Protein AF-A0A212LQR0-F1 (afdb_monomer_lite)

Organism: NCBI:txid442121

Sequence (112 aa):
MSNFKFKLGAIVALTHSPETGEVIGRAEYTTTENNYLVRYRAGDGRQTEAWWGESAIRAAGEQPSDAAAAYVGEAAFVGEPLKACSPVRIVILDTLGDLNDILSKASPLPTA

Structure (mmCIF, N/CA/C/O backbone):
data_AF-A0A212LQR0-F1
#
_entry.id   AF-A0A212LQR0-F1
#
loop_
_atom_site.group_PDB
_atom_site.id
_atom_site.type_symbol
_atom_site.label_atom_id
_atom_site.label_alt_id
_atom_site.label_comp_id
_atom_site.label_asym_id
_atom_site.label_entity_id
_atom_site.label_seq_id
_atom_site.pdbx_PDB_ins_code
_atom_site.Cartn_x
_atom_site.Cartn_y
_atom_site.Cartn_z
_atom_site.occupancy
_atom_site.B_iso_or_equiv
_atom_site.auth_seq_id
_atom_site.auth_comp_id
_atom_site.auth_asym_id
_atom_site.auth_atom_id
_atom_site.pdbx_PDB_model_num
ATOM 1 N N . MET A 1 1 ? -18.940 3.841 11.036 1.00 51.72 1 MET A N 1
ATOM 2 C CA . MET A 1 1 ? -18.099 2.730 10.548 1.00 51.72 1 MET A CA 1
ATOM 3 C C . MET A 1 1 ? -17.258 3.277 9.419 1.00 51.72 1 MET A C 1
ATOM 5 O O . MET A 1 1 ? -17.825 3.707 8.422 1.00 51.72 1 MET A O 1
ATOM 9 N N . SER A 1 2 ? -15.948 3.340 9.614 1.00 63.47 2 SER A N 1
ATOM 10 C CA . SER A 1 2 ? -15.001 3.837 8.618 1.00 63.47 2 SER A CA 1
ATOM 11 C C . SER A 1 2 ? -15.000 2.877 7.424 1.00 63.47 2 SER A C 1
ATOM 13 O O . SER A 1 2 ? -14.742 1.682 7.580 1.00 63.47 2 SER A O 1
ATOM 15 N N . ASN A 1 3 ? -15.404 3.367 6.250 1.00 81.00 3 ASN A N 1
ATOM 16 C CA . ASN A 1 3 ? -15.446 2.567 5.030 1.00 81.00 3 ASN A CA 1
ATOM 17 C C . ASN A 1 3 ? -14.027 2.505 4.449 1.00 81.00 3 ASN A C 1
ATOM 19 O O . ASN A 1 3 ? -13.437 3.543 4.160 1.00 81.00 3 ASN A O 1
ATOM 23 N N . PHE A 1 4 ? -13.466 1.302 4.337 1.00 85.81 4 PHE A N 1
ATOM 24 C CA . PHE A 1 4 ? -12.139 1.089 3.764 1.00 85.81 4 PHE A CA 1
ATOM 25 C C . PHE A 1 4 ? -12.264 0.789 2.273 1.00 85.81 4 PHE A C 1
ATOM 27 O O . PHE A 1 4 ? -12.995 -0.125 1.885 1.00 85.81 4 PHE A O 1
ATOM 34 N N . LYS A 1 5 ? -11.496 1.505 1.448 1.00 88.19 5 LYS A N 1
ATOM 35 C CA . LYS A 1 5 ? -11.446 1.298 -0.004 1.00 88.19 5 LYS A CA 1
ATOM 36 C C . LYS A 1 5 ? -10.827 -0.051 -0.377 1.00 88.19 5 LYS A C 1
ATOM 38 O O . LYS A 1 5 ? -11.277 -0.699 -1.320 1.00 88.19 5 LYS A O 1
ATOM 43 N N . PHE A 1 6 ? -9.826 -0.494 0.386 1.00 90.00 6 PHE A N 1
ATOM 44 C CA . PHE A 1 6 ? -9.109 -1.747 0.147 1.00 90.00 6 PHE A CA 1
ATOM 45 C C . PHE A 1 6 ? -9.376 -2.780 1.246 1.00 90.00 6 PHE A C 1
ATOM 47 O O . PHE A 1 6 ? -9.472 -2.459 2.434 1.00 90.00 6 PHE A O 1
ATOM 54 N N . LYS A 1 7 ? -9.496 -4.049 0.839 1.00 91.25 7 LYS A N 1
ATOM 55 C CA . LYS A 1 7 ? -9.653 -5.193 1.748 1.00 91.25 7 LYS A CA 1
ATOM 56 C C . LYS A 1 7 ? -8.284 -5.731 2.178 1.00 91.25 7 LYS A C 1
ATOM 58 O O . LYS A 1 7 ? -7.300 -5.572 1.463 1.00 91.25 7 LYS A O 1
ATOM 63 N N . LEU A 1 8 ? -8.238 -6.410 3.324 1.00 92.12 8 LEU A N 1
ATOM 64 C CA . LEU A 1 8 ? -7.068 -7.202 3.717 1.00 92.12 8 LEU A CA 1
ATOM 65 C C . LEU A 1 8 ? -6.861 -8.339 2.704 1.00 92.12 8 LEU A C 1
ATOM 67 O O . LEU A 1 8 ? -7.837 -8.947 2.262 1.00 92.12 8 LEU A O 1
ATOM 71 N N . GLY A 1 9 ? -5.613 -8.590 2.325 1.00 91.19 9 GLY A N 1
ATOM 72 C CA . GLY A 1 9 ? -5.231 -9.525 1.265 1.00 91.19 9 GLY A CA 1
ATOM 73 C C . GLY A 1 9 ? -5.446 -8.997 -0.156 1.00 91.19 9 GLY A C 1
ATOM 74 O O . GLY A 1 9 ? -5.245 -9.728 -1.123 1.00 91.19 9 GLY A O 1
ATOM 75 N N . ALA A 1 10 ? -5.882 -7.743 -0.323 1.00 92.00 10 ALA A N 1
ATOM 76 C CA . ALA A 1 10 ? -5.984 -7.148 -1.649 1.00 92.00 10 ALA A CA 1
ATOM 77 C C . ALA A 1 10 ? -4.590 -6.849 -2.211 1.00 92.00 10 ALA A C 1
ATOM 79 O O . ALA A 1 10 ? -3.717 -6.339 -1.502 1.00 92.00 10 ALA A O 1
ATOM 80 N N . ILE A 1 11 ? -4.417 -7.119 -3.503 1.00 92.19 11 ILE A N 1
ATOM 81 C CA . ILE A 1 11 ? -3.213 -6.750 -4.241 1.00 92.19 11 ILE A CA 1
ATOM 82 C C . ILE A 1 11 ? -3.341 -5.293 -4.688 1.00 92.19 11 ILE A C 1
ATOM 84 O O . ILE A 1 11 ? -4.300 -4.909 -5.364 1.00 92.19 11 ILE A O 1
ATOM 88 N N . VAL A 1 12 ? -2.371 -4.478 -4.294 1.00 92.69 12 VAL A N 1
ATOM 89 C CA . VAL A 1 12 ? -2.312 -3.043 -4.574 1.00 92.69 12 VAL A CA 1
ATOM 90 C C . VAL A 1 12 ? -0.973 -2.696 -5.206 1.00 92.69 12 VAL A C 1
ATOM 92 O O . VAL A 1 12 ? 0.041 -3.336 -4.937 1.00 92.69 12 VAL A O 1
ATOM 95 N N . ALA A 1 13 ? -0.962 -1.677 -6.052 1.00 91.50 13 ALA A N 1
ATOM 96 C CA . ALA A 1 13 ? 0.261 -1.097 -6.587 1.00 91.50 13 ALA A CA 1
ATOM 97 C C . ALA A 1 13 ? 0.503 0.268 -5.945 1.00 91.50 13 ALA A C 1
ATOM 99 O O . ALA A 1 13 ? -0.446 0.982 -5.612 1.00 91.50 13 ALA A O 1
ATOM 100 N N . LEU A 1 14 ? 1.767 0.641 -5.773 1.00 89.88 14 LEU A N 1
ATOM 101 C CA . LEU A 1 14 ? 2.109 1.979 -5.302 1.00 89.88 14 LEU A CA 1
ATOM 102 C C . LEU A 1 14 ? 1.932 2.999 -6.431 1.00 89.88 14 LEU A C 1
ATOM 104 O O . LEU A 1 14 ? 2.189 2.709 -7.597 1.00 89.88 14 LEU A O 1
ATOM 108 N N . THR A 1 15 ? 1.512 4.221 -6.102 1.00 87.81 15 THR A N 1
ATOM 109 C CA . THR A 1 15 ? 1.285 5.259 -7.121 1.00 87.81 15 THR A CA 1
ATOM 110 C C . THR A 1 15 ? 2.593 5.684 -7.797 1.00 87.81 15 THR A C 1
ATOM 112 O O . THR A 1 15 ? 2.661 5.754 -9.024 1.00 87.81 15 THR A O 1
ATOM 115 N N . HIS A 1 16 ? 3.647 5.905 -7.008 1.00 83.38 16 HIS A N 1
ATOM 116 C CA . HIS A 1 16 ? 4.942 6.421 -7.476 1.00 83.38 16 HIS A CA 1
ATOM 117 C C . HIS A 1 16 ? 5.962 5.345 -7.848 1.00 83.38 16 HIS A C 1
ATOM 119 O O . HIS A 1 16 ? 7.034 5.667 -8.350 1.00 83.38 16 HIS A O 1
ATOM 125 N N . SER A 1 17 ? 5.645 4.081 -7.589 1.00 82.00 17 SER A N 1
ATOM 126 C CA . SER A 1 17 ? 6.556 2.967 -7.805 1.00 82.00 17 SER A CA 1
ATOM 127 C C . SER A 1 17 ? 5.876 1.911 -8.679 1.00 82.00 17 SER A C 1
ATOM 129 O O . SER A 1 17 ? 4.667 1.704 -8.557 1.00 82.00 17 SER A O 1
ATOM 131 N N . PRO A 1 18 ? 6.605 1.223 -9.573 1.00 82.31 18 PRO A N 1
ATOM 132 C CA . PRO A 1 18 ? 6.072 0.068 -10.296 1.00 82.31 18 PRO A CA 1
ATOM 133 C C . PRO A 1 18 ? 5.884 -1.162 -9.387 1.00 82.31 18 PRO A C 1
ATOM 135 O O . PRO A 1 18 ? 5.487 -2.231 -9.849 1.00 82.31 18 PRO A O 1
ATOM 138 N N . GLU A 1 19 ? 6.178 -1.034 -8.095 1.00 87.00 19 GLU A N 1
ATOM 139 C CA . GLU A 1 19 ? 6.042 -2.094 -7.108 1.00 87.00 19 GLU A CA 1
ATOM 140 C C . GLU A 1 19 ? 4.573 -2.436 -6.838 1.00 87.00 19 GLU A C 1
ATOM 142 O O . GLU A 1 19 ? 3.697 -1.578 -6.693 1.00 87.00 19 GLU A O 1
ATOM 147 N N . THR A 1 20 ? 4.326 -3.739 -6.744 1.00 90.25 20 THR A N 1
ATOM 148 C CA . THR A 1 20 ? 3.036 -4.312 -6.369 1.00 90.25 20 THR A CA 1
ATOM 149 C C . THR A 1 20 ? 3.205 -5.065 -5.055 1.00 90.25 20 THR A C 1
ATOM 151 O O . THR A 1 20 ? 4.231 -5.712 -4.825 1.00 90.25 20 THR A O 1
ATOM 154 N N . GLY A 1 21 ? 2.210 -4.965 -4.184 1.00 92.38 21 GLY A N 1
ATOM 155 C CA . GLY A 1 21 ? 2.215 -5.570 -2.863 1.00 92.38 21 GLY A CA 1
ATOM 156 C C . GLY A 1 21 ? 0.835 -6.007 -2.405 1.00 92.38 21 GLY A C 1
ATOM 157 O O . GLY A 1 21 ? -0.167 -5.828 -3.094 1.00 92.38 21 GLY A O 1
ATOM 158 N N . GLU A 1 22 ? 0.799 -6.586 -1.215 1.00 94.56 22 GLU A N 1
ATOM 159 C CA . GLU A 1 22 ? -0.410 -7.083 -0.568 1.00 94.56 22 GLU A CA 1
ATOM 160 C C . GLU A 1 22 ? -0.720 -6.254 0.679 1.00 94.56 22 GLU A C 1
ATOM 162 O O . GLU A 1 22 ? 0.170 -5.958 1.482 1.00 94.56 22 GLU A O 1
ATOM 167 N N . VAL A 1 23 ? -1.990 -5.892 0.861 1.00 95.00 23 VAL A N 1
ATOM 168 C CA . VAL A 1 23 ? -2.458 -5.203 2.067 1.00 95.00 23 VAL A CA 1
ATOM 169 C C . VAL A 1 23 ? -2.587 -6.200 3.216 1.00 95.00 23 VAL A C 1
ATOM 171 O O . VAL A 1 23 ? -3.512 -7.008 3.250 1.00 95.00 23 VAL A O 1
ATOM 174 N N . ILE A 1 24 ? -1.700 -6.105 4.200 1.00 95.19 24 ILE A N 1
ATOM 175 C CA . ILE A 1 24 ? -1.673 -6.986 5.376 1.00 95.19 24 ILE A CA 1
ATOM 176 C C . ILE A 1 24 ? -2.297 -6.345 6.623 1.00 95.19 24 ILE A C 1
ATOM 178 O O . ILE A 1 24 ? -2.594 -7.037 7.594 1.00 95.19 24 ILE A O 1
ATOM 182 N N . GLY A 1 25 ? -2.533 -5.032 6.605 1.00 93.00 25 GLY A N 1
ATOM 183 C CA . GLY A 1 25 ? -3.101 -4.300 7.735 1.00 93.00 25 GLY A CA 1
ATOM 184 C C . GLY A 1 25 ? -3.848 -3.042 7.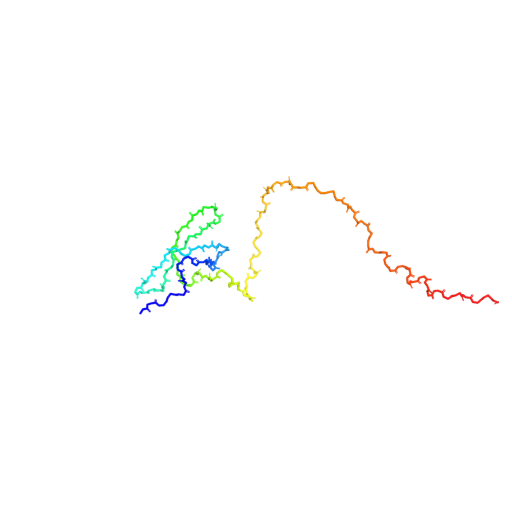312 1.00 93.00 25 GLY A C 1
ATOM 185 O O . GLY A 1 25 ? -3.622 -2.500 6.232 1.00 93.00 25 GLY A O 1
ATOM 186 N N . ARG A 1 26 ? -4.745 -2.578 8.182 1.00 93.50 26 ARG A N 1
ATOM 187 C CA . ARG A 1 26 ? -5.508 -1.334 8.023 1.00 93.50 26 ARG A CA 1
ATOM 188 C C . ARG A 1 26 ? -5.541 -0.593 9.352 1.00 93.50 26 ARG A C 1
ATOM 190 O O . ARG A 1 26 ? -5.745 -1.221 10.390 1.00 93.50 26 ARG A O 1
ATOM 197 N N . ALA A 1 27 ? -5.351 0.715 9.306 1.00 90.12 27 ALA A N 1
ATOM 198 C CA . ALA A 1 27 ? -5.395 1.584 10.468 1.00 90.12 27 ALA A CA 1
ATOM 199 C C . ALA A 1 27 ? -6.214 2.830 10.134 1.00 90.12 27 ALA A C 1
ATOM 201 O O . ALA A 1 27 ? -6.055 3.427 9.068 1.00 90.12 27 ALA A O 1
ATOM 202 N N . GLU A 1 28 ? -7.101 3.202 11.051 1.00 88.00 28 GLU A N 1
ATOM 203 C CA . GLU A 1 28 ? -7.815 4.472 11.003 1.00 88.00 28 GLU A CA 1
ATOM 204 C C . GLU A 1 28 ? -7.110 5.486 11.902 1.00 88.00 28 GLU A C 1
ATOM 206 O O . GLU A 1 28 ? -6.582 5.140 12.962 1.00 88.00 28 GLU A O 1
ATOM 211 N N . TYR A 1 29 ? -7.098 6.739 11.465 1.00 85.25 29 TYR A N 1
ATOM 212 C CA . TYR A 1 29 ? -6.491 7.842 12.194 1.00 85.25 29 TYR A CA 1
ATOM 213 C C . TYR A 1 29 ? -7.530 8.937 12.403 1.00 85.25 29 TYR A C 1
ATOM 215 O O . TYR A 1 29 ? -8.370 9.189 11.547 1.00 85.25 29 TYR A O 1
ATOM 223 N N . THR A 1 30 ? -7.459 9.626 13.540 1.00 83.81 30 THR A N 1
ATOM 224 C CA . THR A 1 30 ? -8.410 10.697 13.876 1.00 83.81 30 THR A CA 1
ATOM 225 C C . THR A 1 30 ? -8.216 11.950 13.015 1.00 83.81 30 THR A C 1
ATOM 227 O O . THR A 1 30 ? -9.151 12.720 12.821 1.00 83.81 30 THR A O 1
ATOM 230 N N . THR A 1 31 ? -6.996 12.178 12.525 1.00 84.06 31 THR A N 1
ATOM 231 C CA . THR A 1 31 ? -6.574 13.424 11.859 1.00 84.06 31 THR A CA 1
ATOM 232 C C . THR A 1 31 ? -6.112 13.231 10.416 1.00 84.06 31 THR A C 1
ATOM 234 O O . THR A 1 31 ? -5.749 14.208 9.767 1.00 84.06 31 THR A O 1
ATOM 237 N N . THR A 1 32 ? -6.086 11.991 9.923 1.00 83.62 32 THR A N 1
ATOM 238 C CA . THR A 1 32 ? -5.477 11.621 8.637 1.00 83.62 32 THR A CA 1
ATOM 239 C C . THR A 1 32 ? -6.366 10.617 7.905 1.00 83.62 32 THR A C 1
ATOM 241 O O . THR A 1 32 ? -7.257 10.018 8.506 1.00 83.62 32 THR A O 1
ATOM 244 N N . GLU A 1 33 ? -6.128 10.444 6.605 1.00 88.25 33 GLU A N 1
ATOM 245 C CA . GLU A 1 33 ? -6.723 9.365 5.817 1.00 88.25 33 GLU A CA 1
ATOM 246 C C . GLU A 1 33 ? -6.408 7.972 6.389 1.00 88.25 33 GLU A C 1
ATOM 248 O O . GLU A 1 33 ? -5.499 7.785 7.204 1.00 88.25 33 GLU A O 1
ATOM 253 N N . ASN A 1 34 ? -7.186 6.980 5.958 1.00 90.44 34 ASN A N 1
ATOM 254 C CA . ASN A 1 34 ? -6.952 5.592 6.329 1.00 90.44 34 ASN A CA 1
ATOM 255 C C . ASN A 1 34 ? -5.602 5.142 5.767 1.00 90.44 34 ASN A C 1
ATOM 257 O O . ASN A 1 34 ? -5.352 5.294 4.568 1.00 90.44 34 ASN A O 1
ATOM 261 N N . ASN A 1 35 ? -4.773 4.528 6.613 1.00 92.81 35 ASN A N 1
ATOM 262 C CA . ASN A 1 35 ? -3.527 3.930 6.150 1.00 92.81 35 ASN A CA 1
ATOM 263 C C . ASN A 1 35 ? -3.660 2.417 6.043 1.00 92.81 35 ASN A C 1
ATOM 265 O O . ASN A 1 35 ? -4.361 1.747 6.810 1.00 92.81 35 ASN A O 1
ATOM 269 N N . TYR A 1 36 ? -2.897 1.877 5.109 1.00 94.56 36 TYR A N 1
ATOM 270 C CA . TYR A 1 36 ? -2.837 0.470 4.786 1.00 94.56 36 TYR A CA 1
ATOM 271 C C . TYR A 1 36 ? -1.388 0.009 4.920 1.00 94.56 36 TYR A C 1
ATOM 273 O O . TYR A 1 36 ? -0.467 0.649 4.413 1.00 94.56 36 TYR A O 1
ATOM 281 N N . LEU A 1 37 ? -1.176 -1.096 5.629 1.00 95.19 37 LEU A N 1
ATOM 282 C CA . LEU A 1 37 ? 0.132 -1.728 5.724 1.00 95.19 37 LEU A CA 1
ATOM 283 C C . LEU A 1 37 ? 0.293 -2.619 4.502 1.00 95.19 37 LEU A C 1
ATOM 285 O O . LEU A 1 37 ? -0.445 -3.595 4.355 1.00 95.19 37 LEU A O 1
ATOM 289 N N . VAL A 1 38 ? 1.235 -2.272 3.633 1.00 94.62 38 VAL A N 1
ATOM 290 C CA . VAL A 1 38 ? 1.494 -3.012 2.400 1.00 94.62 38 VAL A CA 1
ATOM 291 C C . VAL A 1 38 ? 2.818 -3.740 2.533 1.00 94.62 38 VAL A C 1
ATOM 293 O O . VAL A 1 38 ? 3.842 -3.137 2.857 1.00 94.62 38 VAL A O 1
ATOM 296 N N . ARG A 1 39 ? 2.790 -5.040 2.250 1.00 94.38 39 ARG A N 1
ATOM 297 C CA . ARG A 1 39 ? 3.978 -5.872 2.083 1.00 94.38 39 ARG A CA 1
ATOM 298 C C . ARG A 1 39 ? 4.294 -5.957 0.600 1.00 94.38 39 ARG A C 1
ATOM 300 O O . ARG A 1 39 ? 3.492 -6.470 -0.177 1.00 94.38 39 ARG A O 1
ATOM 307 N N . TYR A 1 40 ? 5.454 -5.458 0.207 1.00 93.12 40 TYR A N 1
ATOM 308 C CA . TYR A 1 40 ? 5.875 -5.407 -1.189 1.00 93.12 40 TYR A CA 1
ATOM 309 C C . TYR A 1 40 ? 7.363 -5.724 -1.308 1.00 93.12 40 TYR A C 1
ATOM 311 O O . TYR A 1 40 ? 8.113 -5.724 -0.328 1.00 93.12 40 TYR A O 1
ATOM 319 N N . ARG A 1 41 ? 7.792 -6.053 -2.525 1.00 90.50 41 ARG A N 1
ATOM 320 C CA . ARG A 1 41 ? 9.209 -6.224 -2.830 1.00 90.50 41 ARG A CA 1
ATOM 321 C C . ARG A 1 41 ? 9.749 -4.880 -3.290 1.00 90.50 41 ARG A C 1
ATOM 323 O O . ARG A 1 41 ? 9.294 -4.382 -4.313 1.00 90.50 41 ARG A O 1
ATOM 330 N N . ALA A 1 42 ? 10.687 -4.320 -2.537 1.00 87.94 42 ALA A N 1
ATOM 331 C CA . ALA A 1 42 ? 11.353 -3.088 -2.928 1.00 87.94 42 ALA A CA 1
ATOM 332 C C . ALA A 1 42 ? 12.231 -3.317 -4.175 1.00 87.94 42 ALA A C 1
ATOM 334 O O . ALA A 1 42 ? 12.654 -4.448 -4.432 1.00 87.94 42 ALA A O 1
ATOM 335 N N . GLY A 1 43 ? 12.588 -2.255 -4.900 1.00 84.88 43 GLY A N 1
ATOM 336 C CA . GLY A 1 43 ? 13.529 -2.307 -6.030 1.00 84.88 43 GLY A CA 1
ATOM 337 C C . GLY A 1 43 ? 14.902 -2.916 -5.693 1.00 84.88 43 GLY A C 1
ATOM 338 O O . GLY A 1 43 ? 15.541 -3.499 -6.561 1.00 84.88 43 GLY A O 1
ATOM 339 N N . ASP A 1 44 ? 15.312 -2.886 -4.419 1.00 85.12 44 ASP A N 1
ATOM 340 C CA . ASP A 1 44 ? 16.510 -3.571 -3.885 1.00 85.12 44 ASP A CA 1
ATOM 341 C C . ASP A 1 44 ? 16.369 -5.113 -3.868 1.00 85.12 44 ASP A C 1
ATOM 343 O O . ASP A 1 44 ? 17.288 -5.854 -3.532 1.00 85.12 44 ASP A O 1
ATOM 347 N N . GLY A 1 45 ? 15.182 -5.626 -4.192 1.00 86.25 45 GLY A N 1
ATOM 348 C CA . GLY A 1 45 ? 14.859 -7.046 -4.206 1.00 86.25 45 GLY A CA 1
ATOM 349 C C . GLY A 1 45 ? 14.475 -7.620 -2.841 1.00 86.25 45 GLY A C 1
ATOM 350 O O . GLY A 1 45 ? 14.087 -8.789 -2.787 1.00 86.25 45 GLY A O 1
ATOM 351 N N . ARG A 1 46 ? 14.533 -6.820 -1.770 1.00 89.62 46 ARG A N 1
ATOM 352 C CA . ARG A 1 46 ? 14.143 -7.196 -0.403 1.00 89.62 46 ARG A CA 1
ATOM 353 C C . ARG A 1 46 ? 12.638 -7.075 -0.177 1.00 89.62 46 ARG A C 1
ATOM 355 O O . ARG A 1 46 ? 11.970 -6.229 -0.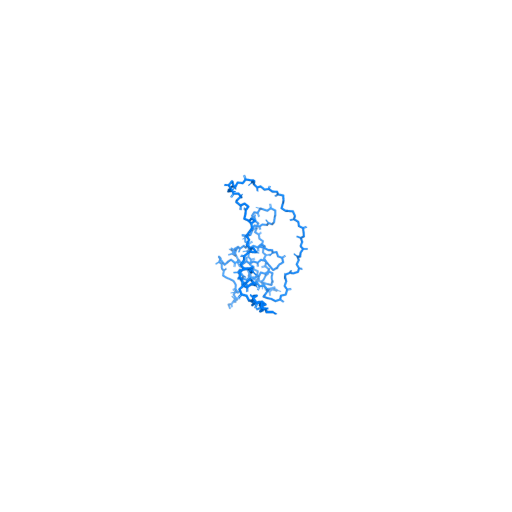770 1.00 89.62 46 ARG A O 1
ATOM 362 N N . GLN A 1 47 ? 12.117 -7.927 0.701 1.00 91.44 47 GLN A N 1
ATOM 363 C CA . GLN A 1 47 ? 10.744 -7.828 1.182 1.00 91.44 47 GLN A CA 1
ATOM 364 C C . GLN A 1 47 ? 10.674 -6.761 2.275 1.00 91.44 47 GLN A C 1
ATOM 366 O O . GLN A 1 47 ? 11.369 -6.866 3.284 1.00 91.44 47 GLN A O 1
ATOM 371 N N . THR A 1 48 ? 9.831 -5.757 2.058 1.00 92.31 48 THR A N 1
ATOM 372 C CA . THR A 1 48 ? 9.633 -4.635 2.976 1.00 92.31 48 THR A CA 1
ATOM 373 C C . THR A 1 48 ? 8.149 -4.482 3.284 1.00 92.31 48 THR A C 1
ATOM 375 O O . THR A 1 48 ? 7.279 -4.818 2.477 1.00 92.31 48 THR A O 1
ATOM 378 N N . GLU A 1 49 ? 7.860 -3.974 4.476 1.00 94.50 49 GLU A N 1
ATOM 379 C CA . GLU A 1 49 ? 6.512 -3.688 4.951 1.00 94.50 49 GLU A CA 1
ATOM 380 C C . GLU A 1 49 ? 6.465 -2.232 5.399 1.00 94.50 49 GLU A C 1
ATOM 382 O O . GLU A 1 49 ? 7.274 -1.814 6.229 1.00 94.50 49 GLU A O 1
ATOM 387 N N . ALA A 1 50 ? 5.544 -1.451 4.839 1.00 93.75 50 ALA A N 1
ATOM 388 C CA . ALA A 1 50 ? 5.409 -0.041 5.185 1.00 93.75 50 ALA A CA 1
ATOM 389 C C . ALA A 1 50 ? 3.946 0.406 5.164 1.00 93.75 50 ALA A C 1
ATOM 391 O O . ALA A 1 50 ? 3.117 -0.136 4.426 1.00 93.75 50 ALA A O 1
ATOM 392 N N . TRP A 1 51 ? 3.638 1.393 6.004 1.00 94.06 51 TRP A N 1
ATOM 393 C CA . TRP A 1 51 ? 2.325 2.022 6.054 1.00 94.06 51 TRP A CA 1
ATOM 394 C C . TRP A 1 51 ? 2.219 3.098 4.980 1.00 94.06 51 TRP A C 1
ATOM 396 O O . TRP A 1 51 ? 3.040 4.012 4.932 1.00 94.06 51 TRP A O 1
ATOM 406 N N . TRP A 1 52 ? 1.175 3.002 4.164 1.00 93.12 52 TRP A N 1
ATOM 407 C CA . TRP A 1 52 ? 0.867 3.944 3.096 1.00 93.12 52 TRP A CA 1
ATOM 408 C C . TRP A 1 52 ? -0.536 4.511 3.275 1.00 93.12 52 TRP A C 1
ATOM 410 O O . TRP A 1 52 ? -1.452 3.783 3.657 1.00 93.12 52 TRP A O 1
ATOM 420 N N . GLY A 1 53 ? -0.702 5.801 2.992 1.00 92.19 53 GLY A N 1
ATOM 421 C CA . GLY A 1 53 ? -2.021 6.430 2.935 1.00 92.19 53 GLY A CA 1
ATOM 422 C C . GLY A 1 53 ? -2.832 5.941 1.738 1.00 92.19 53 GLY A C 1
ATOM 423 O O . GLY A 1 53 ? -2.273 5.433 0.762 1.00 92.19 53 GLY A O 1
ATOM 424 N N . GLU A 1 54 ? -4.153 6.106 1.801 1.00 89.94 54 GLU A N 1
ATOM 425 C CA . GLU A 1 54 ? -5.065 5.736 0.713 1.00 89.94 54 GLU A CA 1
ATOM 426 C C . GLU A 1 54 ? -4.688 6.387 -0.626 1.00 89.94 54 GLU A C 1
ATOM 428 O O . GLU A 1 54 ? -4.795 5.749 -1.673 1.00 89.94 54 GLU A O 1
ATOM 433 N N . SER A 1 55 ? -4.199 7.627 -0.590 1.00 89.94 55 SER A N 1
ATOM 434 C CA . SER A 1 55 ? -3.731 8.377 -1.760 1.00 89.94 55 SER A CA 1
ATOM 435 C C . SER A 1 55 ? -2.485 7.785 -2.445 1.00 89.94 55 SER A C 1
ATOM 437 O O . SER A 1 55 ? -2.291 7.947 -3.654 1.00 89.94 55 SER A O 1
ATOM 439 N N . ALA A 1 56 ? -1.640 7.069 -1.698 1.00 90.25 56 ALA A N 1
ATOM 440 C CA . ALA A 1 56 ? -0.365 6.539 -2.183 1.00 90.25 56 ALA A CA 1
ATOM 441 C C . ALA A 1 56 ? -0.482 5.148 -2.836 1.00 90.25 56 ALA A C 1
ATOM 443 O O . ALA A 1 56 ? 0.500 4.653 -3.401 1.00 90.25 56 ALA A O 1
ATOM 444 N N . ILE A 1 57 ? -1.662 4.523 -2.771 1.00 91.56 57 ILE A N 1
ATOM 445 C CA . ILE A 1 57 ? -1.921 3.182 -3.300 1.00 91.56 57 ILE A CA 1
ATOM 446 C C . ILE A 1 57 ? -3.055 3.179 -4.329 1.00 91.56 57 ILE A C 1
ATOM 448 O O . ILE A 1 57 ? -4.048 3.899 -4.223 1.00 91.56 57 ILE A O 1
ATOM 452 N N . ARG A 1 58 ? -2.933 2.303 -5.325 1.00 91.38 58 ARG A N 1
ATOM 453 C CA . ARG A 1 58 ? -3.944 2.055 -6.359 1.00 91.38 58 ARG A CA 1
ATOM 454 C C . ARG A 1 58 ? -4.262 0.567 -6.455 1.00 91.38 58 ARG A C 1
ATOM 456 O O . ARG A 1 58 ? -3.452 -0.282 -6.082 1.00 91.38 58 ARG A O 1
ATOM 463 N N . ALA A 1 59 ? -5.442 0.238 -6.972 1.00 88.94 59 ALA A N 1
ATOM 464 C CA . ALA A 1 59 ? -5.789 -1.150 -7.254 1.00 88.94 59 ALA A CA 1
ATOM 465 C C . ALA A 1 59 ? -4.856 -1.712 -8.341 1.00 88.94 59 ALA A C 1
ATOM 467 O O . ALA A 1 59 ? -4.578 -1.037 -9.335 1.00 88.94 59 ALA A O 1
ATOM 468 N N . ALA A 1 60 ? -4.366 -2.941 -8.158 1.00 77.88 60 ALA A N 1
ATOM 469 C CA . ALA A 1 60 ? -3.548 -3.621 -9.157 1.00 77.88 60 ALA A CA 1
ATOM 470 C C . ALA A 1 60 ? -4.407 -3.949 -10.393 1.00 77.88 60 ALA A C 1
ATOM 472 O O . ALA A 1 60 ? -5.123 -4.944 -10.423 1.00 77.88 60 ALA A O 1
ATOM 473 N N . GLY A 1 61 ? -4.395 -3.055 -11.380 1.00 68.31 61 GLY A N 1
ATOM 474 C CA . GLY A 1 61 ? -5.256 -3.121 -12.566 1.00 68.31 61 GLY A CA 1
ATOM 475 C C . GLY A 1 61 ? -5.716 -1.747 -13.050 1.00 68.31 61 GLY A C 1
ATOM 476 O O . GLY A 1 61 ? -5.975 -1.583 -14.237 1.00 68.31 61 GLY A O 1
ATOM 477 N N . GLU A 1 62 ? -5.714 -0.745 -12.167 1.00 63.22 62 GLU A N 1
ATOM 478 C CA . GLU A 1 62 ? -5.917 0.659 -12.529 1.00 63.22 62 GLU A CA 1
ATOM 479 C C . GLU A 1 62 ? -4.597 1.206 -13.099 1.00 63.22 62 GLU A C 1
ATOM 481 O O . GLU A 1 62 ? -3.824 1.895 -12.430 1.00 63.22 62 GLU A O 1
ATOM 486 N N . GLN A 1 63 ? -4.259 0.798 -14.321 1.00 52.22 63 GLN A N 1
ATOM 487 C CA . GLN A 1 63 ? -3.218 1.483 -15.082 1.00 52.22 63 GLN A CA 1
ATOM 488 C C . GLN A 1 63 ? -3.726 2.906 -15.363 1.00 52.22 63 GLN A C 1
ATOM 490 O O . GLN A 1 63 ? -4.891 3.043 -15.736 1.00 52.22 63 GLN A O 1
ATOM 495 N N . PRO A 1 64 ? -2.912 3.964 -15.176 1.00 54.94 64 PRO A N 1
ATOM 496 C CA . PRO A 1 64 ? -3.319 5.326 -15.505 1.00 54.94 64 PRO A CA 1
ATOM 497 C C . PRO A 1 64 ? -3.569 5.386 -17.013 1.00 54.94 64 PRO A C 1
ATOM 499 O O . PRO A 1 64 ? -2.620 5.475 -17.790 1.00 54.94 64 PRO A O 1
ATOM 502 N N . SER A 1 65 ? -4.832 5.264 -17.423 1.00 53.44 65 SER A N 1
ATOM 503 C CA . SER A 1 65 ? -5.193 4.928 -18.801 1.00 53.44 65 SER A CA 1
ATOM 504 C C . SER A 1 65 ? -4.780 5.982 -19.825 1.00 53.44 65 SER A C 1
ATOM 506 O O . SER A 1 65 ? -4.697 5.643 -20.996 1.00 53.44 65 SER A O 1
ATOM 508 N N . ASP A 1 66 ? -4.445 7.214 -19.416 1.00 53.66 66 ASP A N 1
ATOM 509 C CA . ASP A 1 66 ? -4.232 8.309 -20.372 1.00 53.66 66 ASP A CA 1
ATOM 510 C C . ASP A 1 66 ? -3.133 9.342 -20.009 1.00 53.66 66 ASP A C 1
ATOM 512 O O . ASP A 1 66 ? -3.104 10.408 -20.619 1.00 53.66 66 ASP A O 1
ATOM 516 N N . ALA A 1 67 ? -2.205 9.102 -19.054 1.00 51.59 67 ALA A N 1
ATOM 517 C CA . ALA A 1 67 ? -1.258 10.179 -18.661 1.00 51.59 67 ALA A CA 1
ATOM 518 C C . ALA A 1 67 ? 0.165 9.852 -18.133 1.00 51.59 67 ALA A C 1
ATOM 520 O O . ALA A 1 67 ? 0.857 10.794 -17.752 1.00 51.59 67 ALA A O 1
ATOM 521 N N . ALA A 1 68 ? 0.678 8.612 -18.094 1.00 45.19 68 ALA A N 1
ATOM 522 C CA . ALA A 1 68 ? 1.995 8.376 -17.452 1.00 45.19 68 ALA A CA 1
ATOM 523 C C . ALA A 1 68 ? 2.923 7.340 -18.117 1.00 45.19 68 ALA A C 1
ATOM 525 O O . ALA A 1 68 ? 3.768 6.750 -17.4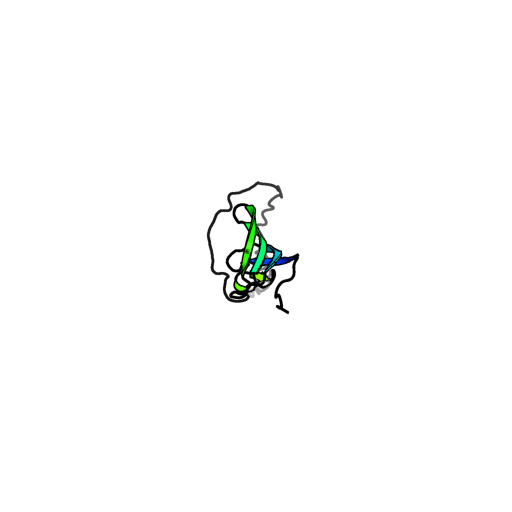51 1.00 45.19 68 ALA A O 1
ATOM 526 N N . ALA A 1 69 ? 2.854 7.173 -19.440 1.00 42.75 69 ALA A N 1
ATOM 527 C CA . ALA A 1 69 ? 3.892 6.470 -20.211 1.00 42.75 69 ALA A CA 1
ATOM 528 C C . ALA A 1 69 ? 5.180 7.309 -20.423 1.00 42.75 69 ALA A C 1
ATOM 530 O O . ALA A 1 69 ? 5.984 7.011 -21.301 1.00 42.75 69 ALA A O 1
ATOM 531 N N . ALA A 1 70 ? 5.396 8.364 -19.632 1.00 41.91 70 ALA A N 1
ATOM 532 C CA . ALA A 1 70 ? 6.530 9.276 -19.762 1.00 41.91 70 ALA A CA 1
ATOM 533 C C . ALA A 1 70 ? 7.447 9.224 -18.528 1.00 41.91 70 ALA A C 1
ATOM 535 O O . ALA A 1 70 ? 7.662 10.222 -17.854 1.00 41.91 70 ALA A O 1
ATOM 536 N N . TYR A 1 71 ? 8.009 8.051 -18.250 1.00 43.12 71 TYR A N 1
ATOM 537 C CA . TYR A 1 71 ? 9.350 7.949 -17.673 1.00 43.12 71 TYR A CA 1
ATOM 538 C C . TYR A 1 71 ? 10.118 6.900 -18.475 1.00 43.12 71 TYR A C 1
ATOM 540 O O . TYR A 1 71 ? 10.188 5.725 -18.124 1.00 43.12 71 TYR A O 1
ATOM 548 N N . VAL A 1 72 ? 10.687 7.351 -19.595 1.00 45.62 72 VAL A N 1
ATOM 549 C CA . VAL A 1 72 ? 11.822 6.682 -20.232 1.00 45.62 72 VAL A CA 1
ATOM 550 C C . VAL A 1 72 ? 13.014 6.911 -19.303 1.00 45.62 72 VAL A C 1
ATOM 552 O O . VAL A 1 72 ? 13.698 7.926 -19.378 1.00 45.62 72 VAL A O 1
ATOM 555 N N . GLY A 1 73 ? 13.188 6.005 -18.346 1.00 36.47 73 GLY A N 1
ATOM 556 C CA . GLY A 1 73 ? 14.405 5.869 -17.560 1.00 36.47 73 GLY A CA 1
ATOM 557 C C . GLY A 1 73 ? 15.236 4.748 -18.160 1.00 36.47 73 GLY A C 1
ATOM 558 O O . GLY A 1 73 ? 14.970 3.576 -17.914 1.00 36.47 73 GLY A O 1
ATOM 559 N N . GLU A 1 74 ? 16.212 5.115 -18.980 1.00 56.00 74 GLU A N 1
ATOM 560 C CA . GLU A 1 74 ? 17.269 4.227 -19.450 1.00 56.00 74 GLU A CA 1
ATOM 561 C C . GLU A 1 74 ? 18.055 3.691 -18.245 1.00 56.00 74 GLU A C 1
ATOM 563 O O . GLU A 1 74 ? 18.803 4.427 -17.607 1.00 56.00 74 GLU A O 1
ATOM 568 N N . ALA A 1 75 ? 17.861 2.420 -17.889 1.00 34.09 75 ALA A N 1
ATOM 569 C CA . ALA A 1 75 ? 18.716 1.738 -16.923 1.00 34.09 75 ALA A CA 1
ATOM 570 C C . ALA A 1 75 ? 18.717 0.218 -17.151 1.00 34.09 75 ALA A C 1
ATOM 572 O O . ALA A 1 75 ? 17.838 -0.511 -16.705 1.00 34.09 75 ALA A O 1
ATOM 573 N N . ALA A 1 76 ? 19.772 -0.222 -17.837 1.00 37.56 76 ALA A N 1
ATOM 574 C CA . ALA A 1 76 ? 20.546 -1.422 -17.529 1.00 37.56 76 ALA A CA 1
ATOM 575 C C . ALA A 1 76 ? 19.802 -2.770 -17.424 1.00 37.56 76 ALA A C 1
ATOM 577 O O . ALA A 1 76 ? 19.558 -3.292 -16.339 1.00 37.56 76 ALA A O 1
ATOM 578 N N . PHE A 1 77 ? 19.637 -3.439 -18.569 1.00 32.16 77 PHE A N 1
ATOM 579 C CA . PHE A 1 77 ? 19.672 -4.902 -18.603 1.00 32.16 77 PHE A CA 1
ATOM 580 C C . PHE A 1 77 ? 21.144 -5.355 -18.572 1.00 32.16 77 PHE A C 1
ATOM 582 O O . PHE A 1 77 ? 21.767 -5.581 -19.609 1.00 32.16 77 PHE A O 1
ATOM 589 N N . VAL A 1 78 ? 21.729 -5.426 -17.370 1.00 41.84 78 VAL A N 1
ATOM 590 C CA . VAL A 1 78 ? 22.908 -6.272 -17.122 1.00 41.84 78 VAL A CA 1
ATOM 591 C C . VAL A 1 78 ? 22.397 -7.707 -17.075 1.00 41.84 78 VAL A C 1
ATOM 593 O O . VAL A 1 78 ? 21.448 -8.011 -16.358 1.00 41.84 78 VAL A O 1
ATOM 596 N N . GLY A 1 79 ? 22.964 -8.537 -17.945 1.00 46.03 79 GLY A N 1
ATOM 597 C CA . GLY A 1 79 ? 22.342 -9.770 -18.392 1.00 46.03 79 GLY A CA 1
ATOM 598 C C . GLY A 1 79 ? 22.308 -10.930 -17.408 1.00 46.03 79 GLY A C 1
ATOM 599 O O . GLY A 1 79 ? 23.015 -10.969 -16.409 1.00 46.03 79 GLY A O 1
ATOM 600 N N . GLU A 1 80 ? 21.531 -11.928 -17.818 1.00 49.78 80 GLU A N 1
ATOM 601 C CA . GLU A 1 80 ? 21.693 -13.341 -17.484 1.00 49.78 80 GLU A CA 1
ATOM 602 C C . GLU A 1 80 ? 20.992 -14.199 -18.573 1.00 49.78 80 GLU A C 1
ATOM 604 O O . GLU A 1 80 ? 20.259 -13.654 -19.401 1.00 49.78 80 GLU A O 1
ATOM 609 N N . PRO A 1 81 ? 21.284 -15.508 -18.686 1.00 46.81 81 PRO A N 1
ATOM 610 C CA . PRO A 1 81 ? 22.252 -16.050 -19.640 1.00 46.81 81 PRO A CA 1
ATOM 611 C C . PRO A 1 81 ? 21.640 -16.596 -20.943 1.00 46.81 81 PRO A C 1
ATOM 613 O O . PRO A 1 81 ? 20.470 -16.965 -21.023 1.00 46.81 81 PRO A O 1
ATOM 616 N N . LEU A 1 82 ? 22.505 -16.739 -21.954 1.00 51.19 82 LEU A N 1
ATOM 617 C CA . LEU A 1 82 ? 22.276 -17.495 -23.189 1.00 51.19 82 LEU A CA 1
ATOM 618 C C . LEU A 1 82 ? 21.648 -18.869 -22.899 1.00 51.19 82 LEU A C 1
ATOM 620 O O . LEU A 1 82 ? 22.345 -19.803 -22.497 1.00 51.19 82 LEU A O 1
ATOM 624 N N . LYS A 1 83 ? 20.344 -19.028 -23.153 1.00 49.16 83 LYS A N 1
ATOM 625 C CA . LYS A 1 83 ? 19.736 -20.359 -23.234 1.00 49.16 83 LYS A CA 1
ATOM 626 C C . LYS A 1 83 ? 18.499 -20.406 -24.126 1.00 49.16 83 LYS A C 1
ATOM 628 O O . LYS A 1 83 ? 17.373 -20.427 -23.650 1.00 49.16 83 LYS A O 1
ATOM 633 N N . ALA A 1 84 ? 18.748 -20.504 -25.426 1.00 40.56 84 ALA A N 1
ATOM 634 C CA . ALA A 1 84 ? 18.169 -21.545 -26.275 1.00 40.56 84 ALA A CA 1
ATOM 635 C C . ALA A 1 84 ? 18.784 -21.432 -27.674 1.00 40.56 84 ALA A C 1
ATOM 637 O O . ALA A 1 84 ? 18.479 -20.512 -28.429 1.00 40.56 84 ALA A O 1
ATOM 638 N N . CYS A 1 85 ? 19.641 -22.394 -28.024 1.00 38.59 85 CYS A N 1
ATOM 639 C CA . CYS A 1 85 ? 19.873 -22.749 -29.416 1.00 38.59 85 CYS A CA 1
ATOM 640 C C . CYS A 1 85 ? 18.514 -23.012 -30.076 1.00 38.59 85 CYS A C 1
ATOM 642 O O . CYS A 1 85 ? 17.872 -24.017 -29.783 1.00 38.59 85 CYS A O 1
ATOM 644 N N . SER A 1 86 ? 18.097 -22.130 -30.975 1.00 45.03 86 SER A N 1
ATOM 645 C CA . SER A 1 86 ? 17.151 -22.457 -32.034 1.00 45.03 86 SER A CA 1
ATOM 646 C C . SER A 1 86 ? 17.811 -22.022 -33.342 1.00 45.03 86 SER A C 1
ATOM 648 O O . SER A 1 86 ? 18.354 -20.914 -33.393 1.00 45.03 86 SER A O 1
ATOM 650 N N . PRO A 1 87 ? 17.890 -22.888 -34.366 1.00 43.19 87 PRO A N 1
ATOM 651 C CA . PRO A 1 87 ? 18.639 -22.577 -35.571 1.00 43.19 87 PRO A CA 1
ATOM 652 C C . PRO A 1 87 ? 17.964 -21.411 -36.292 1.00 43.19 87 PRO A C 1
ATOM 654 O O . PRO A 1 87 ? 16.821 -21.510 -36.737 1.00 43.19 87 PRO A O 1
ATOM 657 N N . VAL A 1 88 ? 18.693 -20.301 -36.411 1.00 38.03 88 VAL A N 1
ATOM 658 C CA . VAL A 1 88 ? 18.325 -19.169 -37.259 1.00 38.03 88 VAL A CA 1
ATOM 659 C C . VAL A 1 88 ? 18.310 -19.672 -38.698 1.00 38.03 88 VAL A C 1
ATOM 661 O O . VAL A 1 88 ? 19.339 -19.741 -39.370 1.00 38.03 88 VAL A O 1
ATOM 664 N N . ARG A 1 89 ? 17.129 -20.051 -39.184 1.00 37.34 89 ARG A N 1
ATOM 665 C CA . ARG A 1 89 ? 16.875 -20.117 -40.615 1.00 37.34 89 ARG A CA 1
ATOM 666 C C . ARG A 1 89 ? 16.758 -18.665 -41.064 1.00 37.34 89 ARG A C 1
ATOM 668 O O . ARG A 1 89 ? 15.739 -18.024 -40.835 1.00 37.34 89 ARG A O 1
ATOM 675 N N . ILE A 1 90 ? 17.839 -18.135 -41.630 1.00 41.84 90 ILE A N 1
ATOM 676 C CA . ILE A 1 90 ? 17.793 -16.911 -42.427 1.00 41.84 90 ILE A CA 1
ATOM 677 C C . ILE A 1 90 ? 16.741 -17.149 -43.514 1.00 41.84 90 ILE A C 1
ATOM 679 O O . ILE A 1 90 ? 16.964 -17.919 -44.446 1.00 41.84 90 ILE A O 1
ATOM 683 N N . VAL A 1 91 ? 15.570 -16.537 -43.358 1.00 39.91 91 VAL A N 1
ATOM 684 C CA . VAL A 1 91 ? 14.618 -16.344 -44.450 1.00 39.91 91 VAL A CA 1
ATOM 685 C C . VAL A 1 91 ? 14.942 -14.970 -45.022 1.00 39.91 91 VAL A C 1
ATOM 687 O O . VAL A 1 91 ? 14.357 -13.957 -44.662 1.00 39.91 91 VAL A O 1
ATOM 690 N N . ILE A 1 92 ? 15.976 -14.932 -45.861 1.00 48.88 92 ILE A N 1
ATOM 691 C CA . ILE A 1 92 ? 15.992 -13.991 -46.979 1.00 48.88 92 ILE A CA 1
ATOM 692 C C . ILE A 1 92 ? 15.031 -14.608 -47.998 1.00 48.88 92 ILE A C 1
ATOM 694 O O . ILE A 1 92 ? 15.199 -15.789 -48.293 1.00 48.88 92 ILE A O 1
ATOM 698 N N . LEU A 1 93 ? 14.083 -13.806 -48.501 1.00 47.53 93 LEU A N 1
ATOM 699 C CA . LEU A 1 93 ? 13.086 -14.048 -49.568 1.00 47.53 93 LEU A CA 1
ATOM 700 C C . LEU A 1 93 ? 11.634 -14.032 -49.061 1.00 47.53 93 LEU A C 1
ATOM 702 O O . LEU A 1 93 ? 11.051 -15.081 -48.836 1.00 47.53 93 LEU A O 1
ATOM 706 N N . ASP A 1 94 ? 11.044 -12.836 -48.982 1.00 40.47 94 ASP A N 1
ATOM 707 C CA . ASP A 1 94 ? 9.594 -12.634 -49.162 1.00 40.47 94 ASP A CA 1
ATOM 708 C C . ASP A 1 94 ? 9.311 -11.252 -49.789 1.00 40.47 94 ASP A C 1
ATOM 710 O O . ASP A 1 94 ? 8.520 -10.444 -49.314 1.00 40.47 94 ASP A O 1
ATOM 714 N N . THR A 1 95 ? 9.995 -10.963 -50.900 1.00 49.91 95 THR A N 1
ATOM 715 C CA . THR A 1 95 ? 9.639 -9.869 -51.829 1.00 49.91 95 THR A CA 1
ATOM 716 C C . THR A 1 95 ? 9.634 -10.345 -53.284 1.00 49.91 95 THR A C 1
ATOM 718 O O . THR A 1 95 ? 10.080 -9.645 -54.187 1.00 49.91 95 THR A O 1
ATOM 721 N N . LEU A 1 96 ? 9.125 -11.555 -53.539 1.00 53.91 96 LEU A N 1
ATOM 722 C CA . LEU A 1 96 ? 8.915 -12.068 -54.903 1.00 53.91 96 LEU A CA 1
ATOM 723 C C . LEU A 1 96 ? 7.473 -12.546 -55.148 1.00 53.91 96 LEU A C 1
ATOM 725 O O . LEU A 1 96 ? 7.244 -13.461 -55.933 1.00 53.91 96 LEU A O 1
ATOM 729 N N . GLY A 1 97 ? 6.494 -11.897 -54.511 1.00 47.56 97 GLY A N 1
ATOM 730 C CA . GLY A 1 97 ? 5.077 -12.009 -54.885 1.00 47.56 97 GLY A CA 1
ATOM 731 C C . GLY A 1 97 ? 4.656 -11.084 -56.038 1.00 47.56 97 GLY A C 1
ATOM 732 O O . GLY A 1 97 ? 3.633 -11.329 -56.664 1.00 47.56 97 GLY A O 1
ATOM 733 N N . ASP A 1 98 ? 5.460 -10.066 -56.366 1.00 54.56 98 ASP A N 1
ATOM 734 C CA . ASP A 1 98 ? 5.048 -8.936 -57.223 1.00 54.56 98 ASP A CA 1
ATOM 735 C C . ASP A 1 98 ? 5.667 -8.909 -58.637 1.00 54.56 98 ASP A C 1
ATOM 737 O O . ASP A 1 98 ? 5.532 -7.924 -59.358 1.00 54.56 98 ASP A O 1
ATOM 741 N N . LEU A 1 99 ? 6.348 -9.973 -59.086 1.00 53.69 99 LEU A N 1
ATOM 742 C CA . LEU A 1 99 ? 6.958 -9.990 -60.433 1.00 53.69 99 LEU A CA 1
ATOM 743 C C . LEU A 1 99 ? 6.205 -10.814 -61.484 1.00 53.69 99 LEU A C 1
ATOM 745 O O . LEU A 1 99 ? 6.403 -10.578 -62.676 1.00 53.69 99 LEU A O 1
ATOM 749 N N . ASN A 1 100 ? 5.308 -11.725 -61.094 1.00 54.34 100 ASN A N 1
ATOM 750 C CA . ASN A 1 100 ? 4.557 -12.513 -62.081 1.00 54.34 100 ASN A CA 1
ATOM 751 C C . ASN A 1 100 ? 3.325 -11.770 -62.641 1.00 54.34 100 ASN A C 1
ATOM 753 O O . ASN A 1 100 ? 2.810 -12.140 -63.694 1.00 54.34 100 ASN A O 1
ATO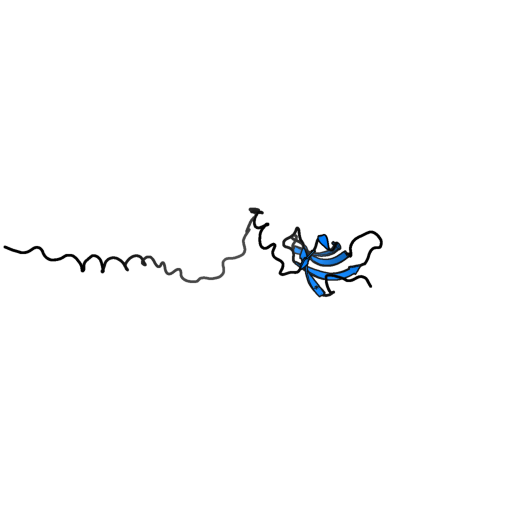M 757 N N . ASP A 1 101 ? 2.886 -10.692 -61.981 1.00 55.31 101 ASP A N 1
ATOM 758 C CA . ASP A 1 101 ? 1.744 -9.873 -62.419 1.00 55.31 101 ASP A CA 1
ATOM 759 C C . ASP A 1 101 ? 2.147 -8.777 -63.433 1.00 55.31 101 ASP A C 1
ATOM 761 O O . ASP A 1 101 ? 1.336 -8.312 -64.234 1.00 55.31 101 ASP A O 1
ATOM 765 N N . ILE A 1 102 ? 3.433 -8.401 -63.475 1.00 54.09 102 ILE A N 1
ATOM 766 C CA . ILE A 1 102 ? 3.958 -7.381 -64.403 1.00 54.09 102 ILE A CA 1
ATOM 767 C C . ILE A 1 102 ? 4.297 -7.988 -65.776 1.00 54.09 102 ILE A C 1
ATOM 769 O O . ILE A 1 102 ? 4.144 -7.326 -66.803 1.00 54.09 102 ILE A O 1
ATOM 773 N N . LEU A 1 103 ? 4.693 -9.265 -65.830 1.00 54.72 103 LEU A N 1
ATOM 774 C CA . LEU A 1 103 ? 5.059 -9.939 -67.084 1.00 54.72 103 LEU A CA 1
ATOM 775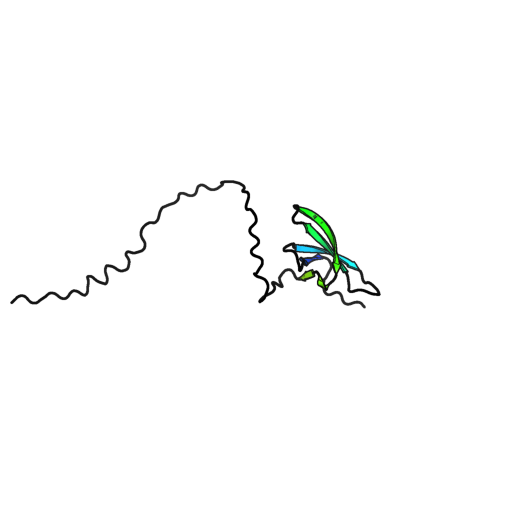 C C . LEU A 1 103 ? 3.856 -10.478 -67.882 1.00 54.72 103 LEU A C 1
ATOM 777 O O . LEU A 1 103 ? 4.010 -10.781 -69.063 1.00 54.72 103 LEU A O 1
ATOM 781 N N . SER A 1 104 ? 2.654 -10.548 -67.295 1.00 58.09 104 SER A N 1
ATOM 782 C CA . SER A 1 104 ? 1.448 -11.034 -67.991 1.00 58.09 104 SER A CA 1
ATOM 783 C C . SER A 1 104 ? 0.728 -9.967 -68.837 1.00 58.09 104 SER A C 1
ATOM 785 O O . SER A 1 104 ? -0.144 -10.305 -69.636 1.00 58.09 104 SER A O 1
ATOM 787 N N . LYS A 1 105 ? 1.095 -8.679 -68.708 1.00 59.16 105 LYS A N 1
ATOM 788 C CA . LYS A 1 105 ? 0.442 -7.550 -69.409 1.00 59.16 105 LYS A CA 1
ATOM 789 C C . LYS A 1 105 ? 1.217 -6.971 -70.597 1.00 59.16 105 LYS A C 1
ATOM 791 O O . LYS A 1 105 ? 0.726 -6.043 -71.243 1.00 59.16 105 LYS A O 1
ATOM 796 N N . ALA A 1 106 ? 2.384 -7.512 -70.941 1.00 51.09 106 ALA A N 1
ATOM 797 C CA . ALA A 1 106 ? 3.086 -7.115 -72.159 1.00 51.09 106 ALA A CA 1
ATOM 798 C C . ALA A 1 106 ? 2.408 -7.752 -73.385 1.00 51.09 106 ALA A C 1
ATOM 800 O O . ALA A 1 106 ? 2.640 -8.907 -73.731 1.00 51.09 106 ALA A O 1
ATOM 801 N N . SER A 1 107 ? 1.530 -6.984 -74.028 1.00 61.97 107 SER A N 1
ATOM 802 C CA . SER A 1 107 ? 0.935 -7.334 -75.322 1.00 61.97 107 SER A CA 1
ATOM 803 C C . SER A 1 107 ? 2.029 -7.417 -76.402 1.00 61.97 107 SER A C 1
ATOM 805 O O . SER A 1 107 ? 2.898 -6.542 -76.429 1.00 61.97 107 SER A O 1
ATOM 807 N N . PRO A 1 108 ? 2.016 -8.412 -77.309 1.00 64.62 108 PRO A N 1
ATOM 808 C CA . PRO A 1 108 ? 2.980 -8.472 -78.403 1.00 64.62 108 PRO A CA 1
ATOM 809 C C . PRO A 1 108 ? 2.716 -7.365 -79.437 1.00 64.62 108 PRO A C 1
ATOM 811 O O . PRO A 1 108 ? 1.592 -7.189 -79.907 1.00 64.62 108 PRO A O 1
ATOM 814 N N . LEU A 1 109 ? 3.773 -6.628 -79.797 1.00 66.12 109 LEU A N 1
ATOM 815 C CA . LEU A 1 109 ? 3.807 -5.719 -80.948 1.00 66.12 109 LEU A CA 1
ATOM 816 C C . LEU A 1 109 ? 3.434 -6.482 -82.238 1.00 66.12 109 LEU A C 1
ATOM 818 O O . LEU A 1 109 ? 3.927 -7.596 -82.438 1.00 66.12 109 LEU A O 1
ATOM 822 N N . PRO A 1 110 ? 2.601 -5.914 -83.130 1.00 62.25 110 PRO A N 1
ATOM 823 C CA . PRO A 1 110 ? 2.260 -6.559 -84.391 1.00 62.25 110 PRO A CA 1
ATOM 824 C C . PRO A 1 110 ? 3.470 -6.583 -85.334 1.00 62.25 110 PRO A C 1
ATOM 826 O O . PRO A 1 110 ? 4.105 -5.562 -85.584 1.00 62.25 110 PRO A O 1
ATOM 829 N N . THR A 1 111 ? 3.775 -7.766 -85.868 1.00 57.97 111 THR A N 1
ATOM 830 C CA . THR A 1 111 ? 4.661 -7.938 -87.025 1.00 57.97 111 THR A CA 1
ATOM 831 C C . THR A 1 111 ? 3.870 -7.650 -88.299 1.00 57.97 111 THR A C 1
ATOM 833 O O . THR A 1 111 ? 2.971 -8.423 -88.630 1.00 57.97 111 THR A O 1
ATOM 836 N N . ALA A 1 112 ? 4.205 -6.560 -88.989 1.00 51.47 112 ALA A N 1
ATOM 837 C CA . ALA A 1 112 ? 4.006 -6.351 -90.426 1.00 51.47 112 ALA A CA 1
ATOM 838 C C . ALA A 1 112 ? 4.875 -5.174 -90.887 1.00 51.47 112 ALA A C 1
ATOM 840 O O . ALA A 1 112 ? 4.778 -4.102 -90.249 1.00 51.47 112 ALA A O 1
#

Foldseek 3Di:
DDDDPDDAQAWKAFPPDNKIWGFHDWDDDPPAAIWTWTFIQDPVRDTDTDIDGPVGIDHPPPDVPPDPPPDPDDDDPPDDDDDDDDDPPPPPDDPPPPPVVVVVPDDDDDDD

Radius of gyration: 29.43 Å; chains: 1; bounding box: 41×36×104 Å

pLDDT: mean 70.47, std 21.1, range [32.16, 95.19]

Secondary structure (DSSP, 8-state):
-PPPSS-TT-EEEESSSS-EEEEEEEE--SSSPPEEEEEEE-TTS-EEEEEEEGGGEEETT---TTT----------------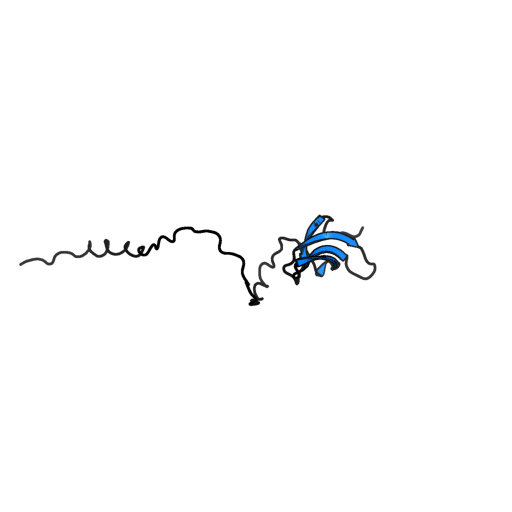-------------SSSTTTTT--PPPP--